Protein AF-A0AAW1XEG5-F1 (afdb_monomer)

Organism: Rubus argutus (NCBI:txid59490)

Secondary structure (DSSP, 8-state):
-PPP-B-GGGHHHHHHS--S----B-TT-HHHHHIIIIIS---TT-PPP-TTB-S--BTTB-GGGSB--TT-----HHHHHHHHHHHHHHHHHHHHHTS--

Solvent-accessible surface area (backbone atoms only — not comparable to full-atom values): 6230 Å² total; per-residue (Å²): 130,82,85,64,63,56,40,67,90,43,45,66,59,56,73,68,63,28,60,95,74,86,77,45,65,57,87,90,40,69,38,56,56,48,42,33,48,74,71,43,61,25,60,91,99,49,74,62,70,53,69,21,38,63,30,67,84,46,102,88,40,61,27,66,78,31,76,53,59,78,82,52,83,69,84,50,76,69,51,51,41,30,50,52,46,52,50,51,54,53,52,53,50,53,56,58,72,73,49,84,132

InterPro domains:
  IPR044610 Beta-glucuronosyltransferase GlcAT14A/B/C [PTHR45719] (1-100)

Mean predicted aligned error: 5.91 Å

pLDDT: mean 88.86, std 6.8, range [60.34, 97.44]

Radius of gyration: 18.04 Å; Cα contacts (8 Å, |Δi|>4): 89; chains: 1; bounding box: 49×22×50 Å

Structure (mmCIF, N/CA/C/O backbone):
data_AF-A0AAW1XEG5-F1
#
_entry.id   AF-A0AAW1XEG5-F1
#
loop_
_atom_site.group_PDB
_atom_site.id
_atom_site.type_symbol
_atom_site.label_atom_id
_atom_site.label_alt_id
_atom_site.label_comp_id
_atom_site.label_asym_id
_atom_site.label_entity_id
_atom_site.labe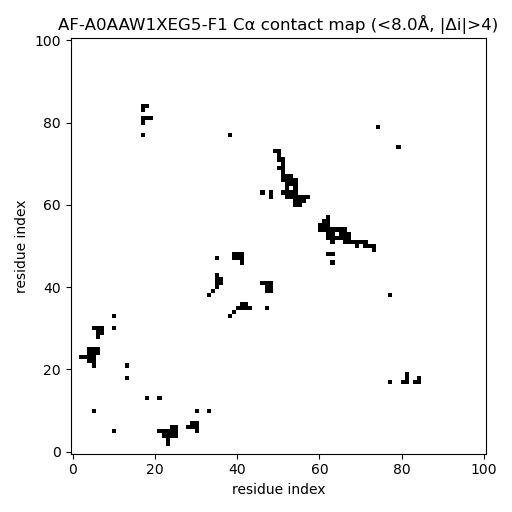l_seq_id
_atom_site.pdbx_PDB_ins_code
_atom_site.Cartn_x
_atom_site.Cartn_y
_atom_site.Cartn_z
_atom_site.occupancy
_atom_site.B_iso_or_equiv
_atom_site.auth_seq_id
_atom_site.auth_comp_id
_atom_site.auth_asym_id
_atom_site.auth_atom_id
_atom_site.pdbx_PDB_model_num
ATOM 1 N N . MET A 1 1 ? -28.635 -5.841 0.993 1.00 65.12 1 MET A N 1
ATOM 2 C CA . MET A 1 1 ? -27.685 -4.749 0.708 1.00 65.12 1 MET A CA 1
ATOM 3 C C . MET A 1 1 ? -27.085 -5.053 -0.650 1.00 65.12 1 MET A C 1
ATOM 5 O O . MET A 1 1 ? -26.604 -6.168 -0.824 1.00 65.12 1 MET A O 1
ATOM 9 N N . GLU A 1 2 ? -27.228 -4.156 -1.622 1.00 75.81 2 GLU A N 1
ATOM 10 C CA . GLU A 1 2 ? -26.575 -4.327 -2.925 1.00 75.81 2 GLU A CA 1
ATOM 11 C C . GLU A 1 2 ? -25.054 -4.180 -2.732 1.00 75.81 2 GLU A C 1
ATOM 13 O O . GLU A 1 2 ? -24.639 -3.333 -1.934 1.00 75.81 2 GLU A O 1
ATOM 18 N N . PRO A 1 3 ? -24.215 -5.037 -3.342 1.00 84.12 3 PRO A N 1
ATOM 19 C CA . PRO A 1 3 ? -22.773 -4.943 -3.160 1.00 84.12 3 PRO A CA 1
ATOM 20 C C . PRO A 1 3 ? -22.246 -3.625 -3.738 1.00 84.12 3 PRO A C 1
ATOM 22 O O . PRO A 1 3 ? -22.406 -3.354 -4.925 1.00 84.12 3 PRO A O 1
ATOM 25 N N . HIS A 1 4 ? -21.599 -2.819 -2.891 1.00 90.38 4 HIS A N 1
ATOM 26 C CA . HIS A 1 4 ? -20.912 -1.601 -3.322 1.00 90.38 4 HIS A CA 1
ATOM 27 C C . HIS A 1 4 ? -19.659 -1.972 -4.117 1.00 90.38 4 HIS A C 1
ATOM 29 O O . HIS A 1 4 ? -18.768 -2.661 -3.604 1.00 90.38 4 HIS A O 1
ATOM 35 N N . PHE A 1 5 ? -19.607 -1.534 -5.373 1.00 95.81 5 PHE A N 1
ATOM 36 C CA . PHE A 1 5 ? -18.430 -1.668 -6.220 1.00 95.81 5 PHE A CA 1
ATOM 37 C C . PHE A 1 5 ? -17.544 -0.439 -6.034 1.00 95.81 5 PHE A C 1
ATOM 39 O O . PHE A 1 5 ? -17.905 0.674 -6.419 1.00 95.81 5 PHE A O 1
ATOM 46 N N . LEU A 1 6 ? -16.377 -0.669 -5.438 1.00 96.00 6 LEU A N 1
ATOM 47 C CA . LEU A 1 6 ? -15.373 0.353 -5.197 1.00 96.00 6 LEU A CA 1
ATOM 48 C C . LEU A 1 6 ? -14.852 0.88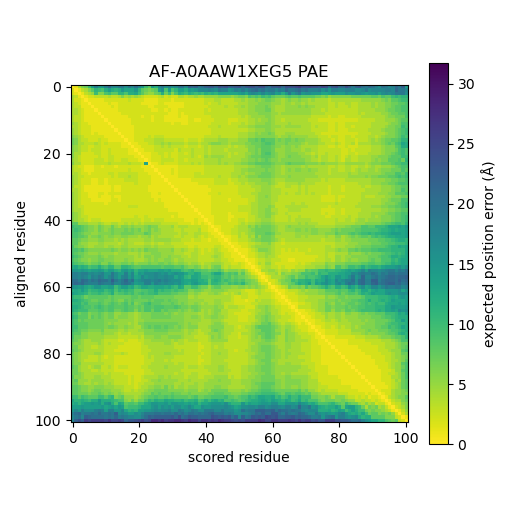9 -6.529 1.00 96.00 6 LEU A C 1
ATOM 50 O O . LEU A 1 6 ? -14.479 0.118 -7.417 1.00 96.00 6 LEU A O 1
ATOM 54 N N . ASN A 1 7 ? -14.801 2.210 -6.635 1.00 97.06 7 ASN A N 1
ATOM 55 C CA . ASN A 1 7 ? -14.321 2.921 -7.812 1.00 97.06 7 ASN A CA 1
ATOM 56 C C . ASN A 1 7 ? -13.438 4.115 -7.396 1.00 97.06 7 ASN A C 1
ATOM 58 O O . ASN A 1 7 ? -13.038 4.255 -6.238 1.00 97.06 7 ASN A O 1
ATOM 62 N N . LYS A 1 8 ? -13.105 4.998 -8.342 1.00 97.44 8 LYS A N 1
ATOM 63 C CA . LYS A 1 8 ? -12.235 6.160 -8.093 1.00 97.44 8 LYS A CA 1
ATOM 64 C C . LYS A 1 8 ? -12.703 7.071 -6.957 1.00 97.44 8 LYS A C 1
ATOM 66 O O . LYS A 1 8 ? -11.845 7.625 -6.275 1.00 97.44 8 LYS A O 1
ATOM 71 N N . SER A 1 9 ? -14.013 7.246 -6.758 1.00 97.25 9 SER A N 1
ATOM 72 C CA . SER A 1 9 ? -14.531 8.104 -5.683 1.00 97.25 9 SER A CA 1
ATOM 73 C C . SER A 1 9 ? -14.218 7.555 -4.294 1.00 97.25 9 SER A C 1
ATOM 75 O O . SER A 1 9 ? -14.102 8.326 -3.349 1.00 97.25 9 SER A O 1
ATOM 77 N N . ASP A 1 10 ? -14.048 6.238 -4.174 1.00 96.50 10 ASP A N 1
ATOM 78 C CA . ASP A 1 10 ? -13.764 5.567 -2.906 1.00 96.50 10 ASP A CA 1
ATOM 79 C C . ASP A 1 10 ? -12.261 5.507 -2.596 1.00 96.50 10 ASP A C 1
ATOM 81 O O . ASP A 1 10 ? -11.875 5.161 -1.480 1.00 96.50 10 ASP A O 1
ATOM 85 N N . TYR A 1 11 ? -11.392 5.834 -3.562 1.00 95.44 11 TYR A N 1
ATOM 86 C CA . TYR A 1 11 ? -9.953 5.565 -3.485 1.00 95.44 11 TYR A CA 1
ATOM 87 C C . TYR A 1 11 ? -9.291 6.148 -2.229 1.00 95.44 11 TYR A C 1
ATOM 89 O O . TYR A 1 11 ? -8.563 5.445 -1.524 1.00 95.44 11 TYR A O 1
ATOM 97 N N . ASP A 1 12 ? -9.539 7.423 -1.927 1.00 95.12 12 ASP A N 1
ATOM 98 C CA . ASP A 1 12 ? -8.902 8.072 -0.779 1.00 95.12 12 ASP A CA 1
ATOM 99 C C . ASP A 1 12 ? -9.366 7.444 0.538 1.00 95.12 12 ASP A C 1
ATOM 101 O O . ASP A 1 12 ? -8.542 7.164 1.412 1.00 95.12 12 ASP A O 1
ATOM 105 N N . GLN A 1 13 ? -10.659 7.127 0.646 1.00 94.38 13 GLN A N 1
ATOM 106 C CA . GLN A 1 13 ? -11.214 6.433 1.805 1.00 94.38 13 GLN A CA 1
ATOM 107 C C . GLN A 1 13 ? -10.628 5.022 1.940 1.00 94.38 13 GLN A C 1
ATOM 109 O O . GLN A 1 13 ? -10.238 4.624 3.037 1.00 94.38 13 GLN A O 1
ATOM 114 N N . MET A 1 14 ? -10.483 4.284 0.835 1.00 93.44 14 MET A N 1
ATOM 115 C CA . MET A 1 14 ? -9.843 2.966 0.831 1.00 93.44 14 MET A CA 1
ATOM 116 C C . MET A 1 14 ? -8.409 3.040 1.370 1.00 93.44 14 MET A C 1
ATOM 118 O O . MET A 1 14 ? -8.045 2.278 2.264 1.00 93.44 14 MET A O 1
ATOM 122 N N . VAL A 1 15 ? -7.602 3.984 0.880 1.00 92.31 15 VAL A N 1
ATOM 123 C CA . VAL A 1 15 ? -6.192 4.151 1.281 1.00 92.31 15 VAL A CA 1
ATOM 124 C C . VAL A 1 15 ? -6.038 4.633 2.726 1.00 92.31 15 VAL A C 1
ATOM 126 O O . VAL A 1 15 ? -5.017 4.365 3.372 1.00 92.31 15 VAL A O 1
ATOM 129 N N . GLN A 1 16 ? -7.011 5.384 3.234 1.00 91.75 16 GLN A N 1
ATOM 130 C CA . GLN A 1 16 ? -7.010 5.884 4.608 1.00 91.75 16 GLN A CA 1
ATOM 131 C C . GLN A 1 16 ? -7.573 4.877 5.612 1.00 91.75 16 GLN A C 1
ATOM 133 O O . GLN A 1 16 ? -7.186 4.937 6.772 1.00 91.75 16 GLN A O 1
ATOM 138 N N . SER A 1 17 ? -8.410 3.933 5.174 1.00 90.44 17 SER A N 1
ATOM 139 C CA . SER A 1 17 ? -9.085 2.973 6.057 1.00 90.44 17 SER A CA 1
ATOM 140 C C . SER A 1 17 ? -8.148 2.069 6.861 1.00 90.44 17 SER A C 1
ATOM 142 O O . SER A 1 17 ? -8.567 1.518 7.871 1.00 90.44 17 SER A O 1
ATOM 144 N N . GLY A 1 18 ? -6.918 1.855 6.379 1.00 89.25 18 GLY A N 1
ATOM 145 C CA . GLY A 1 18 ? -5.985 0.889 6.963 1.00 89.25 18 GLY A CA 1
ATOM 146 C C . GLY A 1 18 ? -6.403 -0.577 6.786 1.00 89.25 18 GLY A C 1
ATOM 147 O O . GLY A 1 18 ? -5.715 -1.468 7.276 1.00 89.25 18 GLY A O 1
ATOM 148 N N . ALA A 1 19 ? -7.489 -0.852 6.055 1.00 90.50 19 ALA A N 1
ATOM 149 C CA . ALA A 1 19 ? -7.959 -2.206 5.798 1.00 90.50 19 ALA A CA 1
ATOM 150 C C . ALA A 1 19 ? -6.967 -3.003 4.933 1.00 90.50 19 ALA A C 1
ATOM 152 O O . ALA A 1 19 ? -6.436 -2.504 3.940 1.00 90.50 19 ALA A O 1
ATOM 153 N N . ALA A 1 20 ? -6.772 -4.283 5.270 1.00 90.12 20 ALA A N 1
ATOM 154 C CA . ALA A 1 20 ? -5.922 -5.192 4.494 1.00 90.12 20 ALA A CA 1
ATOM 155 C C . ALA A 1 20 ? -6.509 -5.565 3.124 1.00 90.12 20 ALA A C 1
ATOM 157 O O . ALA A 1 20 ? -5.765 -5.911 2.207 1.00 90.12 20 ALA A O 1
ATOM 158 N N . PHE A 1 21 ? -7.837 -5.524 2.984 1.00 91.38 21 PHE A N 1
ATOM 159 C CA . PHE A 1 21 ? -8.546 -5.989 1.795 1.00 91.38 21 PHE A CA 1
ATOM 160 C C . PHE A 1 21 ? -9.581 -4.965 1.334 1.00 91.38 21 PHE A C 1
ATOM 162 O O . PHE A 1 21 ? -10.272 -4.360 2.150 1.00 91.38 21 PHE A O 1
ATOM 169 N N . GLY A 1 22 ? -9.739 -4.839 0.015 1.00 90.25 22 GLY A N 1
ATOM 170 C CA . GLY A 1 22 ? -10.844 -4.126 -0.625 1.00 90.25 22 GLY A CA 1
ATOM 171 C C . GLY A 1 22 ? -11.649 -5.076 -1.510 1.00 90.25 22 GLY A C 1
ATOM 172 O O . GLY A 1 22 ? -11.071 -5.904 -2.214 1.00 90.25 22 GLY A O 1
ATOM 173 N N . ARG A 1 23 ? -12.982 -4.989 -1.463 1.00 93.00 23 ARG A N 1
ATOM 174 C CA . ARG A 1 23 ? -13.898 -5.651 -2.408 1.00 93.00 23 ARG A CA 1
ATOM 175 C C . ARG A 1 23 ? -15.272 -4.964 -2.402 1.00 93.00 23 ARG A C 1
ATOM 177 O O . ARG A 1 23 ? -15.656 -4.430 -1.370 1.00 93.00 23 ARG A O 1
ATOM 184 N N . GLN A 1 24 ? -16.059 -5.028 -3.476 1.00 94.19 24 GLN A N 1
ATOM 185 C CA . GLN A 1 24 ? -15.747 -5.609 -4.796 1.00 94.19 24 GLN A CA 1
ATOM 186 C C . GLN A 1 24 ? -15.294 -4.525 -5.781 1.00 94.19 24 GLN A C 1
ATOM 188 O O . GLN A 1 24 ? -15.520 -3.349 -5.539 1.00 94.19 24 GLN A O 1
ATOM 193 N N . PHE A 1 25 ? -14.658 -4.924 -6.882 1.00 96.19 25 PHE A N 1
ATOM 194 C CA . PHE A 1 25 ? -14.251 -4.028 -7.967 1.00 96.19 25 PHE A CA 1
ATOM 195 C C . PHE A 1 25 ? -14.883 -4.495 -9.270 1.00 96.19 25 PHE A C 1
ATOM 197 O O . PHE A 1 25 ? -15.032 -5.704 -9.485 1.00 96.19 25 PHE A O 1
ATOM 204 N N . HIS A 1 26 ? -15.228 -3.558 -10.152 1.00 96.62 26 HIS A N 1
ATOM 205 C CA . HIS A 1 26 ? -15.512 -3.926 -11.530 1.00 96.62 26 HIS A CA 1
ATOM 206 C C . HIS A 1 26 ? -14.225 -4.392 -12.210 1.00 96.62 26 HIS A C 1
ATOM 208 O O . HIS A 1 26 ? -13.121 -3.938 -11.900 1.00 96.62 26 HIS A O 1
ATOM 214 N N . LYS A 1 27 ? -14.376 -5.334 -13.143 1.00 95.12 27 LYS A N 1
ATOM 215 C CA . LYS A 1 27 ? -13.265 -5.749 -13.991 1.00 95.12 27 LYS A CA 1
ATOM 216 C C . LYS A 1 27 ? -12.769 -4.526 -14.767 1.00 95.12 27 LYS A C 1
ATOM 218 O O . LYS A 1 27 ? -13.584 -3.807 -15.336 1.00 95.12 27 LYS A O 1
ATOM 223 N N . ASP A 1 28 ? -11.453 -4.334 -14.783 1.00 94.12 28 ASP A N 1
ATOM 224 C CA . ASP A 1 28 ? -10.786 -3.239 -15.493 1.00 94.12 28 ASP A CA 1
ATOM 225 C C . ASP A 1 28 ? -11.215 -1.829 -15.017 1.00 94.12 28 ASP A C 1
ATOM 227 O O . ASP A 1 28 ? -11.053 -0.852 -15.747 1.00 94.12 28 ASP A O 1
ATOM 231 N N . ASP A 1 29 ? -11.751 -1.701 -13.791 1.00 96.69 29 ASP A N 1
ATOM 232 C CA . ASP A 1 29 ? -12.054 -0.389 -13.210 1.00 96.69 29 ASP A CA 1
ATOM 233 C C . ASP A 1 29 ? -10.758 0.417 -13.021 1.00 96.69 29 ASP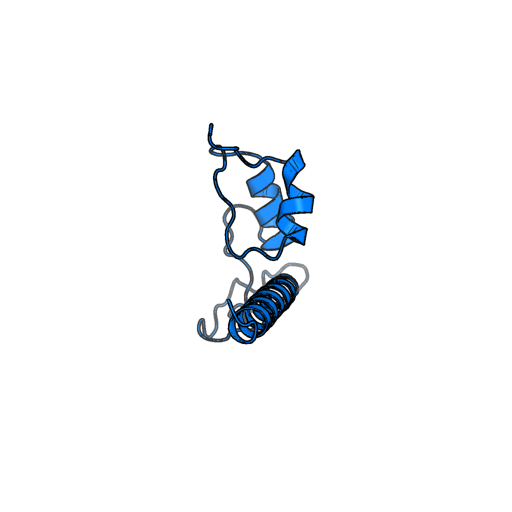 A C 1
ATOM 235 O O . ASP A 1 29 ? -9.789 -0.117 -12.466 1.00 96.69 29 ASP A O 1
ATOM 239 N N . PRO A 1 30 ? -10.703 1.706 -13.401 1.00 96.56 30 PRO A N 1
ATOM 240 C CA . PRO A 1 30 ? -9.452 2.444 -13.327 1.00 96.56 30 PRO A CA 1
ATOM 241 C C . PRO A 1 30 ? -9.014 2.806 -11.895 1.00 96.56 30 PRO A C 1
ATOM 243 O O . PRO A 1 30 ? -7.930 3.358 -11.717 1.00 96.56 30 PRO A O 1
ATOM 246 N N . VAL A 1 31 ? -9.796 2.486 -10.854 1.00 96.69 31 VAL A N 1
ATOM 247 C CA . VAL A 1 31 ? -9.284 2.464 -9.472 1.00 96.69 31 VAL A CA 1
ATOM 248 C C . VAL A 1 31 ? -8.188 1.407 -9.288 1.00 96.69 31 VAL A C 1
ATOM 250 O O . VAL A 1 31 ? -7.274 1.610 -8.492 1.00 96.69 31 VAL A O 1
ATOM 253 N N . LEU A 1 32 ? -8.225 0.308 -10.049 1.00 95.38 32 LEU A N 1
ATOM 254 C CA . LEU A 1 32 ? -7.200 -0.738 -10.006 1.00 95.38 32 LEU A CA 1
ATOM 255 C C . LEU A 1 32 ? -5.857 -0.218 -10.537 1.00 95.38 32 LEU A C 1
ATOM 257 O O . LEU A 1 32 ? -4.819 -0.493 -9.936 1.00 95.38 32 LEU A O 1
ATOM 261 N N . ASP A 1 33 ? -5.876 0.622 -11.576 1.00 95.06 33 ASP A N 1
ATOM 262 C CA . ASP A 1 33 ? -4.673 1.313 -12.059 1.00 95.06 33 ASP A CA 1
ATOM 263 C C . ASP A 1 33 ? -4.114 2.267 -10.990 1.00 95.06 33 ASP A C 1
ATOM 265 O O . ASP A 1 33 ? -2.903 2.346 -10.783 1.00 95.06 33 ASP A O 1
ATOM 269 N N . MET A 1 34 ? -4.994 2.956 -10.251 1.00 95.75 34 MET A N 1
ATOM 270 C CA . MET A 1 34 ? -4.577 3.819 -9.141 1.00 95.75 34 MET A CA 1
ATOM 271 C C . MET A 1 34 ? -3.929 3.013 -8.009 1.00 95.75 34 MET A C 1
ATOM 273 O O . MET A 1 34 ? -2.942 3.469 -7.431 1.00 95.75 34 MET A O 1
ATOM 277 N N . VAL A 1 35 ? -4.448 1.820 -7.693 1.00 93.56 35 VAL A N 1
ATOM 278 C CA . VAL A 1 35 ? -3.835 0.899 -6.720 1.00 93.56 35 VAL A CA 1
ATOM 279 C C . VAL A 1 35 ? -2.446 0.469 -7.194 1.00 93.56 35 VAL A C 1
ATOM 281 O O . VAL A 1 35 ? -1.483 0.553 -6.426 1.00 93.56 35 VAL A O 1
ATOM 284 N N . ASP A 1 36 ? -2.317 0.068 -8.456 1.00 93.25 36 ASP A N 1
ATOM 285 C CA . ASP A 1 36 ? -1.043 -0.346 -9.041 1.00 93.25 36 ASP A CA 1
ATOM 286 C C . ASP A 1 36 ? 0.013 0.764 -8.981 1.00 93.25 36 ASP A C 1
ATOM 288 O O . ASP A 1 36 ? 1.134 0.533 -8.519 1.00 93.25 36 ASP A O 1
ATOM 292 N N . GLU A 1 37 ? -0.350 1.981 -9.379 1.00 93.06 37 GLU A N 1
ATOM 293 C CA . GLU A 1 37 ? 0.571 3.114 -9.445 1.00 93.06 37 GLU A CA 1
ATOM 294 C C . GLU A 1 37 ? 0.935 3.652 -8.054 1.00 93.06 37 GLU A C 1
ATOM 296 O O . GLU A 1 37 ? 2.110 3.847 -7.733 1.00 93.06 37 GLU A O 1
ATOM 301 N N . LYS A 1 38 ? -0.064 3.907 -7.206 1.00 92.31 38 LYS A N 1
ATOM 302 C CA . LYS A 1 38 ? 0.121 4.697 -5.979 1.00 92.31 38 LYS A CA 1
ATOM 303 C C . LYS A 1 38 ? 0.384 3.844 -4.742 1.00 92.31 38 LYS A C 1
ATOM 305 O O . LYS A 1 38 ? 1.093 4.291 -3.836 1.00 92.31 38 LYS A O 1
ATOM 310 N N . ILE A 1 39 ? -0.180 2.636 -4.683 1.00 90.62 39 ILE A N 1
ATOM 311 C CA . ILE A 1 39 ? 0.004 1.718 -3.552 1.00 90.62 39 ILE A CA 1
ATOM 312 C C . ILE A 1 39 ? 1.141 0.751 -3.857 1.00 90.62 39 ILE A C 1
ATOM 314 O O . ILE A 1 39 ? 2.132 0.723 -3.128 1.00 90.62 39 ILE A O 1
ATOM 318 N N . LEU A 1 40 ? 1.011 -0.007 -4.947 1.00 90.31 40 LEU A N 1
ATOM 319 C CA . LEU A 1 40 ? 1.965 -1.057 -5.300 1.00 90.31 40 LEU A CA 1
ATOM 320 C C . LEU A 1 40 ? 3.216 -0.512 -5.987 1.00 90.31 40 LEU A C 1
ATOM 322 O O . LEU A 1 40 ? 4.222 -1.213 -6.030 1.00 90.31 40 LEU A O 1
ATOM 326 N N . LYS A 1 41 ? 3.177 0.729 -6.490 1.00 89.50 41 LYS A N 1
ATOM 327 C CA . LYS A 1 41 ? 4.287 1.390 -7.194 1.00 89.50 41 LYS A CA 1
ATOM 328 C C . LYS A 1 41 ? 4.823 0.548 -8.348 1.00 89.50 41 LYS A C 1
ATOM 330 O O . LYS A 1 41 ? 6.035 0.460 -8.554 1.00 89.50 41 LYS A O 1
ATOM 335 N N . ARG A 1 42 ? 3.917 -0.094 -9.084 1.00 89.19 42 ARG A N 1
ATOM 336 C CA . ARG A 1 42 ? 4.247 -0.992 -10.189 1.00 89.19 42 ARG A CA 1
ATOM 337 C C . ARG A 1 42 ? 3.734 -0.449 -11.509 1.00 89.19 42 ARG A C 1
ATOM 339 O O . ARG A 1 42 ? 2.668 0.149 -11.587 1.00 89.19 42 ARG A O 1
ATOM 346 N N . GLY A 1 43 ? 4.515 -0.686 -12.557 1.00 85.19 43 GLY A N 1
ATOM 347 C CA . GLY A 1 43 ? 4.081 -0.433 -13.925 1.00 85.19 43 GLY A CA 1
ATOM 348 C C . GLY A 1 43 ? 3.178 -1.550 -14.446 1.00 85.19 43 GLY A C 1
ATOM 349 O O . GLY A 1 43 ? 3.130 -2.653 -13.893 1.00 85.19 43 GLY A O 1
ATOM 350 N N . ARG A 1 44 ? 2.516 -1.285 -15.574 1.00 84.75 44 ARG A N 1
ATOM 351 C CA . ARG A 1 44 ? 1.712 -2.284 -16.285 1.00 84.75 44 ARG A CA 1
ATOM 352 C C . ARG A 1 44 ? 2.535 -3.547 -16.561 1.00 84.75 44 ARG A C 1
ATOM 354 O O . ARG A 1 44 ? 3.669 -3.457 -17.029 1.00 84.75 44 ARG A O 1
ATOM 361 N N . ASN A 1 45 ? 1.946 -4.713 -16.290 1.00 82.44 45 ASN A N 1
ATOM 362 C CA . ASN A 1 45 ? 2.564 -6.036 -16.463 1.00 82.44 45 ASN A CA 1
ATOM 363 C C . ASN A 1 45 ? 3.866 -6.252 -15.669 1.00 82.44 45 ASN A C 1
ATOM 365 O O . ASN A 1 45 ? 4.663 -7.118 -16.025 1.00 82.44 45 ASN A O 1
ATOM 369 N N . ARG A 1 46 ? 4.098 -5.485 -14.598 1.00 83.12 46 ARG A N 1
ATOM 370 C CA . ARG A 1 46 ? 5.231 -5.692 -13.690 1.00 83.12 46 ARG A CA 1
ATOM 371 C C . ARG A 1 46 ? 4.756 -6.210 -12.340 1.00 83.12 46 ARG A C 1
ATOM 373 O O . ARG A 1 46 ? 3.642 -5.912 -11.897 1.00 83.12 46 ARG A O 1
ATOM 380 N N . ALA A 1 47 ? 5.616 -6.990 -11.690 1.00 83.81 47 ALA A N 1
ATOM 381 C CA . ALA A 1 47 ? 5.439 -7.347 -10.290 1.00 83.81 47 ALA A CA 1
ATOM 382 C C . ALA A 1 47 ? 5.559 -6.093 -9.410 1.00 83.81 47 ALA A C 1
ATOM 384 O O . ALA A 1 47 ? 6.235 -5.130 -9.777 1.00 83.81 47 ALA A O 1
ATOM 385 N N . ALA A 1 48 ? 4.902 -6.104 -8.249 1.00 88.56 48 ALA A N 1
ATOM 386 C CA . ALA A 1 48 ? 5.085 -5.045 -7.266 1.00 88.56 48 ALA A CA 1
ATOM 387 C C . ALA A 1 48 ? 6.527 -5.077 -6.727 1.00 88.56 48 ALA A C 1
ATOM 389 O O . ALA A 1 48 ? 6.984 -6.151 -6.324 1.00 88.56 48 ALA A O 1
ATOM 390 N N . PRO A 1 49 ? 7.257 -3.947 -6.716 1.00 87.94 49 PRO A N 1
ATOM 391 C CA . PRO A 1 49 ? 8.567 -3.892 -6.096 1.00 87.94 49 PRO A CA 1
ATOM 392 C C . PRO A 1 49 ? 8.480 -4.174 -4.595 1.00 87.94 49 PRO A C 1
ATOM 394 O O . PRO A 1 49 ? 7.739 -3.518 -3.864 1.00 87.94 49 PRO A O 1
ATOM 397 N N . GLY A 1 50 ? 9.276 -5.138 -4.140 1.00 88.06 50 GLY A N 1
ATOM 398 C CA . GLY A 1 50 ? 9.377 -5.545 -2.742 1.00 88.06 50 GLY A CA 1
ATOM 399 C C . GLY A 1 50 ? 10.821 -5.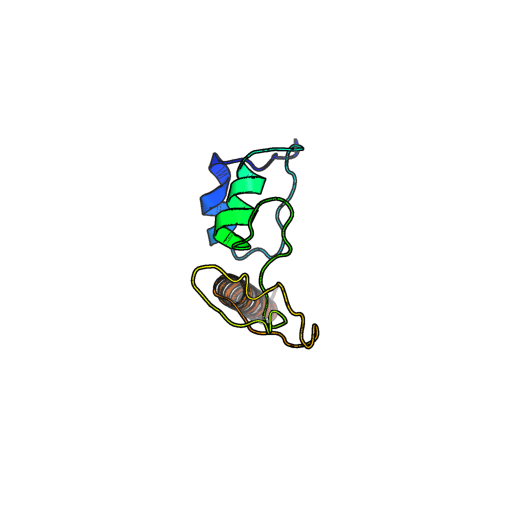561 -2.251 1.00 88.06 50 GLY A C 1
ATOM 400 O O . GLY A 1 50 ? 11.749 -5.187 -2.970 1.00 88.06 50 GLY A O 1
ATOM 401 N N . ALA A 1 51 ? 11.025 -6.027 -1.019 1.00 89.44 51 ALA A N 1
ATOM 402 C CA . ALA A 1 51 ? 12.370 -6.186 -0.458 1.00 89.44 51 ALA A CA 1
ATOM 403 C C . ALA A 1 51 ? 13.207 -7.248 -1.196 1.00 89.44 51 ALA A C 1
ATOM 405 O O . ALA A 1 51 ? 14.431 -7.226 -1.112 1.00 89.44 51 ALA A O 1
ATOM 406 N N . TRP A 1 52 ? 12.551 -8.127 -1.956 1.00 89.19 52 TRP A N 1
ATOM 407 C CA . TRP A 1 52 ? 13.184 -9.114 -2.828 1.00 89.19 52 TRP A CA 1
ATOM 408 C C . TRP A 1 52 ? 13.774 -8.522 -4.113 1.00 89.19 52 TRP A C 1
ATOM 410 O O . TRP A 1 52 ? 14.467 -9.233 -4.832 1.00 89.19 52 TRP A O 1
ATOM 420 N N . CYS A 1 53 ? 13.514 -7.256 -4.452 1.00 89.19 53 CYS A N 1
ATOM 421 C CA . CYS A 1 53 ? 14.140 -6.632 -5.618 1.00 89.19 53 CYS A CA 1
ATOM 422 C C . CYS A 1 53 ? 15.591 -6.262 -5.283 1.00 89.19 53 CYS A C 1
ATOM 424 O O . CYS A 1 53 ? 15.841 -5.280 -4.583 1.00 89.19 53 CYS A O 1
ATOM 426 N N . SER A 1 54 ? 16.537 -7.078 -5.755 1.00 88.88 54 SER A N 1
ATOM 427 C CA . SER A 1 54 ? 17.969 -6.993 -5.424 1.00 88.88 54 SER A CA 1
ATOM 428 C C . SER A 1 54 ? 18.817 -6.331 -6.514 1.00 88.88 54 SER A C 1
ATOM 430 O O . SER A 1 54 ? 20.020 -6.146 -6.335 1.00 88.88 54 SER A O 1
ATOM 432 N N . GLY A 1 55 ? 18.204 -5.966 -7.640 1.00 86.31 55 GLY A N 1
ATOM 433 C CA . GLY A 1 55 ? 18.876 -5.313 -8.754 1.00 86.31 55 GLY A CA 1
ATOM 434 C C . GLY A 1 55 ? 19.328 -3.891 -8.428 1.00 86.31 55 GLY A C 1
ATOM 435 O O . GLY A 1 55 ? 18.770 -3.194 -7.577 1.00 86.31 55 GLY A O 1
ATOM 436 N N . TRP A 1 56 ? 20.344 -3.432 -9.157 1.00 82.44 56 TRP A N 1
ATOM 437 C CA . TRP A 1 56 ? 20.876 -2.085 -8.992 1.00 82.44 56 TRP A CA 1
ATOM 438 C C . TRP A 1 56 ? 19.853 -1.018 -9.399 1.00 82.44 56 TRP A C 1
ATOM 440 O O . TRP A 1 56 ? 19.319 -1.033 -10.509 1.00 82.44 56 TRP A O 1
ATOM 450 N N . LYS A 1 57 ? 19.632 -0.031 -8.524 1.00 74.44 57 LYS A N 1
ATOM 451 C CA . LYS A 1 57 ? 18.769 1.117 -8.816 1.00 74.44 57 LYS A CA 1
ATOM 452 C C . LYS A 1 57 ? 19.539 2.154 -9.640 1.00 74.44 57 LYS A C 1
ATOM 454 O O . LYS A 1 57 ? 20.282 2.965 -9.094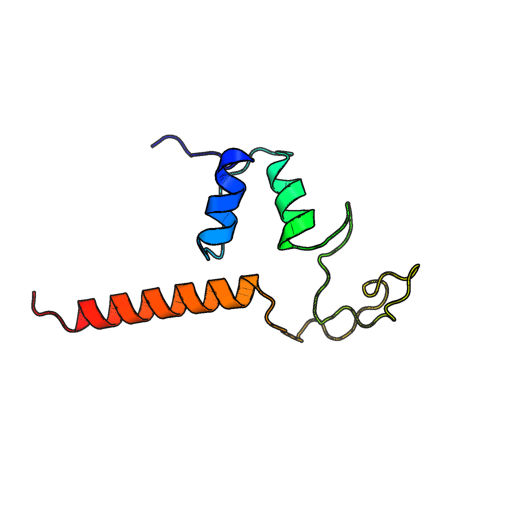 1.00 74.44 57 LYS A O 1
ATOM 459 N N . GLY A 1 58 ? 19.356 2.129 -10.958 1.00 79.44 58 GLY A N 1
ATOM 460 C CA . GLY A 1 58 ? 19.876 3.132 -11.896 1.00 79.44 58 GLY A CA 1
ATOM 461 C C . GLY A 1 58 ? 18.748 3.802 -12.680 1.00 79.44 58 GLY A C 1
ATOM 462 O O . GLY A 1 58 ? 17.635 3.289 -12.709 1.00 79.44 58 GLY A O 1
ATOM 463 N N . TRP A 1 59 ? 19.019 4.928 -13.349 1.00 75.75 59 TRP A N 1
ATOM 464 C CA . TRP A 1 59 ? 17.986 5.666 -14.103 1.00 75.75 59 TRP A CA 1
ATOM 465 C C . TRP A 1 59 ? 17.266 4.836 -15.177 1.00 75.75 59 TRP A C 1
ATOM 467 O O . TRP A 1 59 ? 16.111 5.110 -15.480 1.00 75.75 59 TRP A O 1
ATOM 477 N N . TRP A 1 60 ? 17.931 3.813 -15.715 1.00 78.94 60 TRP A N 1
ATOM 478 C CA . TRP A 1 60 ? 17.416 2.946 -16.780 1.00 78.94 60 TRP A CA 1
ATOM 479 C C . TRP A 1 60 ? 17.230 1.489 -16.341 1.00 78.94 60 TRP A C 1
ATOM 481 O O . TRP A 1 60 ? 16.909 0.637 -17.164 1.00 78.94 60 TRP A O 1
ATOM 491 N N . MET A 1 61 ? 17.466 1.183 -15.061 1.00 78.62 61 MET A N 1
ATOM 492 C CA . MET A 1 61 ? 17.481 -0.187 -14.547 1.00 78.62 61 MET A CA 1
ATOM 493 C C . MET A 1 61 ? 16.349 -0.384 -13.547 1.00 78.62 61 MET A C 1
ATOM 495 O O . MET A 1 61 ? 16.279 0.304 -12.528 1.00 78.62 61 MET A O 1
ATOM 499 N N . ASP A 1 62 ? 15.471 -1.341 -13.845 1.00 80.25 62 ASP A N 1
ATOM 500 C CA . ASP A 1 62 ? 14.439 -1.782 -12.913 1.00 80.25 62 ASP A CA 1
ATOM 501 C C . ASP A 1 62 ? 15.099 -2.629 -11.808 1.00 80.25 62 ASP A C 1
ATOM 503 O O . ASP A 1 62 ? 15.649 -3.693 -12.121 1.00 80.25 62 ASP A O 1
ATOM 507 N N . PRO A 1 63 ? 15.046 -2.203 -10.529 1.00 80.62 63 PRO A N 1
ATOM 508 C CA . PRO A 1 63 ? 15.624 -2.957 -9.418 1.00 80.62 63 PRO A CA 1
ATOM 509 C C . PRO A 1 63 ? 15.015 -4.360 -9.264 1.00 80.62 63 PRO A C 1
ATOM 511 O O . PRO A 1 63 ? 15.636 -5.231 -8.665 1.00 80.62 63 PRO A O 1
ATOM 514 N N . CYS A 1 64 ? 13.832 -4.616 -9.826 1.00 86.00 64 CYS A N 1
ATOM 515 C CA . CYS A 1 64 ? 13.182 -5.925 -9.820 1.00 86.00 64 CYS A CA 1
ATOM 516 C C . CYS A 1 64 ? 13.546 -6.808 -11.028 1.00 86.00 64 CYS A C 1
ATOM 518 O O . CYS A 1 64 ? 12.944 -7.864 -11.215 1.00 86.00 64 CYS A O 1
ATOM 520 N N . SER A 1 65 ? 14.539 -6.417 -11.839 1.00 86.19 65 SER A N 1
ATOM 521 C CA . SER A 1 65 ? 15.108 -7.280 -12.893 1.00 86.19 65 SER A CA 1
ATOM 522 C C . SER A 1 65 ? 15.946 -8.430 -12.324 1.00 86.19 65 SER A C 1
ATOM 524 O O . SER A 1 65 ? 16.188 -9.418 -13.011 1.00 86.19 65 SER A O 1
ATOM 526 N N . GLN A 1 66 ? 16.403 -8.300 -11.075 1.00 87.94 66 GLN A N 1
ATOM 527 C CA . GLN A 1 66 ? 17.063 -9.355 -10.311 1.00 87.94 66 GLN A CA 1
ATOM 528 C C . GLN A 1 66 ? 16.294 -9.585 -9.017 1.00 87.94 66 GLN A C 1
ATOM 530 O O . GLN A 1 66 ? 15.826 -8.637 -8.380 1.00 87.94 66 GLN A O 1
ATOM 535 N N . TRP A 1 67 ? 16.111 -10.857 -8.683 1.00 88.06 67 TRP A N 1
ATOM 536 C CA . TRP A 1 67 ? 15.313 -11.288 -7.545 1.00 88.06 67 TRP A CA 1
ATOM 537 C C . TRP A 1 67 ? 16.254 -11.885 -6.502 1.00 88.06 67 TRP A C 1
ATOM 539 O O . TRP A 1 67 ? 17.094 -12.728 -6.816 1.00 88.06 67 TRP A O 1
ATOM 549 N N . GLY A 1 68 ? 16.146 -11.392 -5.275 1.00 89.50 68 GLY A N 1
ATOM 550 C CA . GLY A 1 68 ? 16.795 -11.927 -4.088 1.00 89.50 68 GLY A CA 1
ATOM 551 C C . GLY A 1 68 ? 15.849 -12.835 -3.307 1.00 89.50 68 GLY A C 1
ATOM 552 O O . GLY A 1 68 ? 14.978 -13.493 -3.873 1.00 89.50 68 GLY A O 1
ATOM 553 N N . ASP A 1 69 ? 16.011 -12.854 -1.989 1.00 90.31 69 ASP A N 1
ATOM 554 C CA . ASP A 1 69 ? 15.177 -13.660 -1.102 1.00 90.31 69 ASP A CA 1
ATOM 555 C C . ASP A 1 69 ? 13.754 -13.081 -0.975 1.00 90.31 69 ASP A C 1
ATOM 557 O O . ASP A 1 69 ? 13.553 -11.964 -0.489 1.00 90.31 69 ASP A O 1
ATOM 561 N N . ALA A 1 70 ? 12.762 -13.868 -1.400 1.00 87.56 70 ALA A N 1
ATOM 562 C CA . ALA A 1 70 ? 11.341 -13.535 -1.325 1.00 87.56 70 ALA A CA 1
ATOM 563 C C . ALA A 1 70 ? 10.789 -13.522 0.111 1.00 87.56 70 ALA A C 1
ATOM 565 O O . ALA A 1 70 ? 9.721 -12.960 0.346 1.00 87.56 70 ALA A O 1
ATOM 566 N N . ASN A 1 71 ? 11.511 -14.108 1.071 1.00 90.06 71 ASN A N 1
ATOM 567 C CA . ASN A 1 71 ? 11.097 -14.169 2.472 1.00 90.06 71 ASN A CA 1
ATOM 568 C C . ASN A 1 71 ? 11.442 -12.895 3.255 1.00 90.06 71 ASN A C 1
ATOM 570 O O . ASN A 1 71 ? 11.033 -12.750 4.408 1.00 90.06 71 ASN A O 1
ATOM 574 N N . ILE A 1 72 ? 12.181 -11.953 2.659 1.00 87.50 72 ILE A N 1
ATOM 575 C CA . ILE A 1 72 ? 12.484 -10.682 3.313 1.00 87.50 72 ILE A CA 1
ATOM 576 C C . ILE A 1 72 ? 11.217 -9.826 3.340 1.00 87.50 72 ILE A C 1
ATOM 578 O O . ILE A 1 72 ? 10.731 -9.352 2.312 1.00 87.50 72 ILE A O 1
ATOM 582 N N . LEU A 1 73 ? 10.717 -9.566 4.545 1.00 85.75 73 LEU A N 1
ATOM 583 C CA . LEU A 1 73 ? 9.589 -8.674 4.776 1.00 85.75 73 LEU A CA 1
ATOM 584 C C . LEU A 1 73 ? 10.100 -7.324 5.278 1.00 85.75 73 LEU A C 1
ATOM 586 O O . LEU A 1 73 ? 10.686 -7.225 6.354 1.00 85.75 73 LEU A O 1
ATOM 590 N N . LYS A 1 74 ? 9.862 -6.264 4.500 1.00 87.19 74 LYS A N 1
ATOM 591 C CA . LYS A 1 74 ? 10.168 -4.887 4.902 1.00 87.19 74 LYS A CA 1
ATOM 592 C C . LYS A 1 74 ? 8.888 -4.049 4.886 1.00 87.19 74 LYS A C 1
ATOM 594 O O . LYS A 1 74 ? 8.369 -3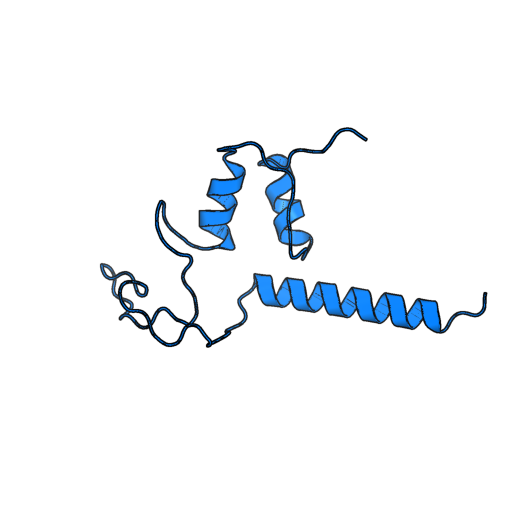.786 3.801 1.00 87.19 74 LYS A O 1
ATOM 599 N N . PRO A 1 75 ? 8.383 -3.609 6.051 1.00 87.75 75 PRO A N 1
ATOM 600 C CA . PRO A 1 75 ? 7.159 -2.820 6.117 1.00 87.75 75 PRO A CA 1
ATOM 601 C C . PRO A 1 75 ? 7.264 -1.506 5.331 1.00 87.75 75 PRO A C 1
ATOM 603 O O . PRO A 1 75 ? 8.173 -0.699 5.545 1.00 87.75 75 PRO A O 1
ATOM 606 N N . GLY A 1 76 ? 6.313 -1.289 4.421 1.00 86.56 76 GLY A N 1
ATOM 607 C CA . GLY A 1 76 ? 6.095 -0.010 3.743 1.00 86.56 76 GLY A CA 1
ATOM 608 C C . GLY A 1 76 ? 5.124 0.904 4.507 1.00 86.56 76 GLY A C 1
ATOM 609 O O . GLY A 1 76 ? 4.598 0.515 5.549 1.00 86.56 76 GLY A O 1
ATOM 610 N N . PRO A 1 77 ? 4.832 2.112 3.990 1.00 87.25 77 PRO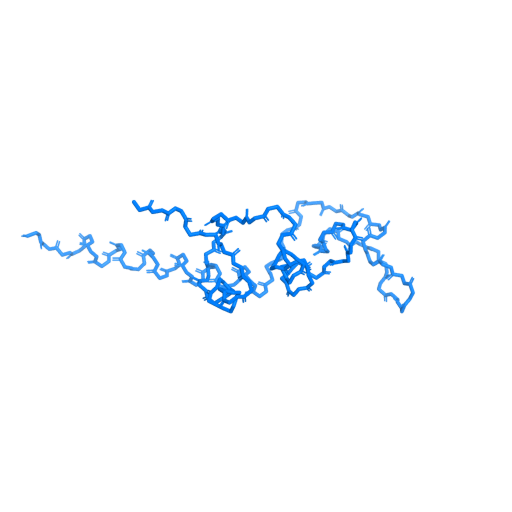 A N 1
ATOM 611 C CA . PRO A 1 77 ? 3.877 3.034 4.613 1.00 87.25 77 PRO A CA 1
ATOM 612 C C . PRO A 1 77 ? 2.489 2.420 4.850 1.00 87.25 77 PRO A C 1
ATOM 614 O O . PRO A 1 77 ? 1.897 2.623 5.902 1.00 87.25 77 PRO A O 1
ATOM 617 N N . GLN A 1 78 ? 1.985 1.631 3.901 1.00 87.81 78 GLN A N 1
ATOM 618 C CA . GLN A 1 78 ? 0.687 0.963 4.011 1.00 87.81 78 GLN A CA 1
ATOM 619 C C . GLN A 1 78 ? 0.699 -0.162 5.051 1.00 87.81 78 GLN A C 1
ATOM 621 O O . GLN A 1 78 ? -0.290 -0.341 5.751 1.00 87.81 78 GLN A O 1
ATOM 626 N N . ALA A 1 79 ? 1.826 -0.865 5.212 1.00 90.25 79 ALA A N 1
ATOM 627 C CA . ALA A 1 79 ? 1.974 -1.868 6.266 1.00 90.25 79 ALA A CA 1
ATOM 628 C C . ALA A 1 79 ? 1.941 -1.228 7.665 1.00 90.25 79 ALA A C 1
ATOM 630 O O . ALA A 1 79 ? 1.346 -1.797 8.569 1.00 90.25 79 ALA A O 1
ATOM 631 N N . LYS A 1 80 ? 2.508 -0.023 7.829 1.00 91.00 80 LYS A N 1
ATOM 632 C CA . LYS A 1 80 ? 2.417 0.735 9.091 1.00 91.00 80 LYS A CA 1
ATOM 633 C C . LYS A 1 80 ? 0.981 1.145 9.423 1.00 91.00 80 LYS A C 1
ATOM 635 O O . LYS A 1 80 ? 0.542 0.962 10.544 1.00 91.00 80 LYS A O 1
ATOM 640 N N . LYS A 1 81 ? 0.224 1.629 8.436 1.00 91.06 81 LYS A N 1
ATOM 641 C CA . LYS A 1 81 ? -1.203 1.948 8.635 1.00 91.06 81 LYS A CA 1
ATOM 642 C C . LYS A 1 81 ? -2.035 0.723 9.022 1.00 91.06 81 LYS A C 1
ATOM 644 O O . LYS A 1 81 ? -2.977 0.824 9.803 1.00 91.06 81 LYS A O 1
ATOM 649 N N . PHE A 1 82 ? -1.711 -0.429 8.442 1.00 92.44 82 PHE A N 1
ATOM 650 C CA . PHE A 1 82 ? -2.368 -1.683 8.791 1.00 92.44 82 PHE A CA 1
ATOM 651 C C . PHE A 1 82 ? -2.046 -2.109 10.230 1.00 92.44 82 PHE A C 1
ATOM 653 O O . PHE A 1 82 ? -2.950 -2.496 10.962 1.00 92.44 82 PHE A O 1
ATOM 660 N N . ASP A 1 83 ? -0.788 -1.970 10.650 1.00 94.00 83 ASP A N 1
ATOM 661 C CA . ASP A 1 83 ? -0.346 -2.207 12.029 1.00 94.00 83 ASP A CA 1
ATOM 66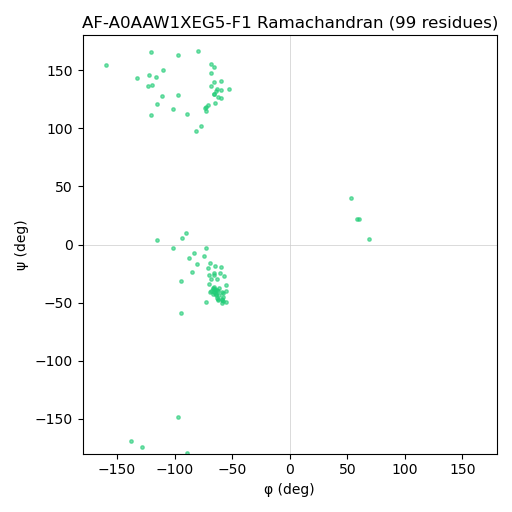2 C C . ASP A 1 83 ? -1.088 -1.314 13.042 1.00 94.00 83 ASP A C 1
ATOM 664 O O . ASP A 1 83 ? -1.628 -1.811 14.030 1.00 94.00 83 ASP A O 1
ATOM 668 N N . GLU A 1 84 ? -1.231 -0.019 12.743 1.00 94.44 84 GLU A N 1
ATOM 669 C CA . GLU A 1 84 ? -2.037 0.919 13.543 1.00 94.44 84 GLU A CA 1
ATOM 670 C C . GLU A 1 84 ? -3.501 0.461 13.649 1.00 94.44 84 GLU A C 1
ATOM 672 O O . GLU A 1 84 ? -4.102 0.499 14.721 1.00 94.44 84 GLU A O 1
ATOM 677 N N . SER A 1 85 ? -4.073 -0.028 12.546 1.00 93.88 85 SER A N 1
ATOM 678 C CA . SER A 1 85 ? -5.463 -0.499 12.504 1.00 93.88 85 SER A CA 1
ATOM 679 C C . SER A 1 85 ? -5.673 -1.776 13.320 1.00 93.88 85 SER A C 1
ATOM 681 O O . SER A 1 85 ? -6.682 -1.899 14.012 1.00 93.88 85 SER A O 1
ATOM 683 N N . ILE A 1 86 ? -4.721 -2.717 13.273 1.00 94.88 86 ILE A N 1
ATOM 684 C CA . ILE A 1 86 ? -4.737 -3.913 14.127 1.00 94.88 86 ILE A CA 1
ATOM 685 C C . ILE A 1 86 ? -4.618 -3.513 15.595 1.00 94.88 86 ILE A C 1
ATOM 687 O O . ILE A 1 86 ? -5.376 -4.018 16.417 1.00 94.88 86 ILE A O 1
ATOM 691 N N . THR A 1 87 ? -3.685 -2.617 15.916 1.00 96.00 87 THR A N 1
ATOM 692 C CA . THR A 1 87 ? -3.442 -2.175 17.294 1.00 96.00 87 THR A CA 1
ATOM 693 C C . THR A 1 87 ? -4.706 -1.569 17.895 1.00 96.00 87 THR A C 1
ATOM 695 O O . THR A 1 87 ? -5.168 -2.040 18.931 1.00 96.00 87 THR A O 1
ATOM 698 N N . ASN A 1 88 ? -5.347 -0.637 17.184 1.00 93.12 88 ASN A N 1
ATOM 699 C CA . ASN A 1 88 ? -6.605 -0.033 17.628 1.00 93.12 88 ASN A CA 1
ATOM 700 C C . ASN A 1 88 ? -7.715 -1.080 17.828 1.00 93.12 88 ASN A C 1
ATOM 702 O O . ASN A 1 88 ? -8.451 -1.025 18.807 1.00 93.12 88 ASN A O 1
ATOM 706 N N . LEU A 1 89 ? -7.822 -2.065 16.929 1.00 92.88 89 LEU A N 1
ATOM 707 C CA . LEU A 1 89 ? -8.820 -3.131 17.048 1.00 92.88 89 LEU A CA 1
ATOM 708 C C . LEU A 1 89 ? -8.583 -4.019 18.280 1.00 92.88 89 LEU A C 1
ATOM 710 O O . LEU A 1 89 ? -9.541 -4.447 18.926 1.00 92.88 89 LEU A O 1
ATOM 714 N N . LEU A 1 90 ? -7.322 -4.306 18.609 1.00 94.19 90 LEU A N 1
ATOM 715 C CA . LEU A 1 90 ? -6.960 -5.065 19.807 1.00 94.19 90 LEU A CA 1
ATOM 716 C C . LEU A 1 90 ? -7.228 -4.263 21.085 1.00 94.19 90 LEU A C 1
ATOM 718 O O . LEU A 1 90 ? -7.754 -4.826 22.049 1.00 94.19 90 LEU A O 1
ATOM 722 N N . ASP A 1 91 ? -6.924 -2.967 21.081 1.00 93.88 91 ASP A N 1
ATOM 723 C CA . ASP A 1 91 ? -7.191 -2.069 22.205 1.00 93.88 91 ASP A CA 1
ATOM 724 C C . ASP A 1 91 ? -8.698 -1.970 22.478 1.00 93.88 91 ASP A C 1
ATOM 726 O O . ASP A 1 91 ? -9.137 -2.191 23.612 1.00 93.88 91 ASP A O 1
ATOM 730 N N . ASP A 1 92 ? -9.507 -1.767 21.434 1.00 92.31 92 ASP A N 1
ATOM 731 C CA . ASP A 1 92 ? -10.968 -1.742 21.526 1.00 92.31 92 ASP A CA 1
ATOM 732 C C . ASP A 1 92 ? -11.515 -3.061 22.083 1.00 92.31 92 ASP A C 1
ATOM 734 O O . ASP A 1 92 ? -12.329 -3.058 23.013 1.00 92.31 92 ASP A O 1
ATOM 738 N N . TRP A 1 93 ? -11.039 -4.201 21.574 1.00 90.94 93 TRP A N 1
ATOM 739 C CA . TRP A 1 93 ? -11.452 -5.517 22.064 1.00 90.94 93 TRP A CA 1
ATOM 740 C C . TRP A 1 93 ? -11.092 -5.725 23.540 1.00 90.94 93 TRP A C 1
ATOM 742 O O . TRP A 1 93 ? -11.923 -6.195 24.325 1.00 90.94 93 TRP A O 1
ATOM 752 N N . SER A 1 94 ? -9.885 -5.323 23.944 1.00 89.38 94 SER A N 1
ATOM 753 C CA . SER A 1 94 ? -9.451 -5.406 25.338 1.00 89.38 94 SER A CA 1
ATOM 754 C C . SER A 1 94 ? -10.333 -4.543 26.249 1.00 89.38 94 SER A C 1
ATOM 756 O O . SER A 1 94 ? -10.748 -4.997 27.318 1.00 89.38 94 SER A O 1
ATOM 758 N N . SER A 1 95 ? -10.719 -3.345 25.800 1.00 87.31 95 SER A N 1
ATOM 759 C CA . SER A 1 95 ? -11.586 -2.440 26.556 1.00 87.31 95 SER A CA 1
ATOM 760 C C . SER A 1 95 ? -12.990 -3.020 26.758 1.00 87.31 95 SER A C 1
ATOM 762 O O . SER A 1 95 ? -13.510 -2.977 27.872 1.00 87.31 95 SER A O 1
ATOM 764 N N . GLN A 1 96 ? -13.567 -3.647 25.725 1.00 84.75 96 GLN A N 1
ATOM 765 C CA . GLN A 1 96 ? -14.875 -4.305 25.795 1.00 84.75 96 GLN A CA 1
ATOM 766 C C . GLN A 1 96 ? -14.851 -5.527 26.715 1.00 84.75 96 GLN A C 1
ATOM 768 O O . GLN A 1 96 ? -15.801 -5.758 27.459 1.00 84.75 96 GLN A O 1
ATOM 773 N N . SER A 1 97 ? -13.762 -6.303 26.695 1.00 80.62 97 SER A N 1
ATOM 774 C CA . SER A 1 97 ? -13.625 -7.498 27.537 1.00 80.62 97 SER A CA 1
ATOM 775 C C . SER A 1 97 ? -13.568 -7.184 29.038 1.00 80.62 97 SER A C 1
ATOM 777 O O . SER A 1 97 ? -13.939 -8.022 29.857 1.00 80.62 97 SER A O 1
ATOM 779 N N . ASN A 1 98 ? -13.150 -5.964 29.389 1.00 76.38 98 ASN A N 1
ATOM 780 C CA . ASN A 1 98 ? -13.016 -5.486 30.764 1.00 76.38 98 ASN A CA 1
ATOM 781 C C . ASN A 1 98 ? -14.257 -4.734 31.274 1.00 76.38 98 ASN A C 1
ATOM 783 O O . ASN A 1 98 ? -14.229 -4.185 32.377 1.00 76.38 98 ASN A O 1
ATOM 787 N N . GLN A 1 99 ? -15.345 -4.695 30.499 1.00 73.38 99 GLN A N 1
ATOM 788 C CA . GLN A 1 99 ? -16.621 -4.142 30.947 1.00 73.38 99 GLN A CA 1
ATOM 789 C C . GLN A 1 99 ? -17.541 -5.270 31.426 1.00 73.38 99 GLN A C 1
ATOM 791 O O . GLN A 1 99 ? -17.753 -6.267 30.734 1.00 73.38 99 GLN A O 1
ATOM 796 N N . CYS A 1 100 ? -18.093 -5.121 32.634 1.00 77.69 100 CYS A N 1
ATOM 797 C CA . CYS A 1 100 ? -19.184 -5.976 33.095 1.00 77.69 100 CYS A CA 1
ATOM 798 C C . CYS A 1 100 ? -20.379 -5.836 32.138 1.00 77.69 100 CYS A C 1
ATOM 800 O O . CYS A 1 100 ? -20.667 -4.730 31.681 1.00 77.69 100 CYS A O 1
ATOM 802 N N . LYS A 1 101 ? -21.066 -6.946 31.850 1.00 60.34 101 LYS A N 1
ATOM 803 C CA . LYS A 1 101 ? -22.341 -6.922 31.118 1.00 60.34 101 LYS A CA 1
ATOM 804 C C . LYS A 1 101 ? -23.459 -6.289 31.934 1.00 60.34 101 LYS A C 1
ATOM 806 O O . LYS A 1 101 ? -23.480 -6.528 33.162 1.00 60.34 101 LYS A O 1
#

Sequence (101 aa):
MEPHFLNKSDYDQMVQSGA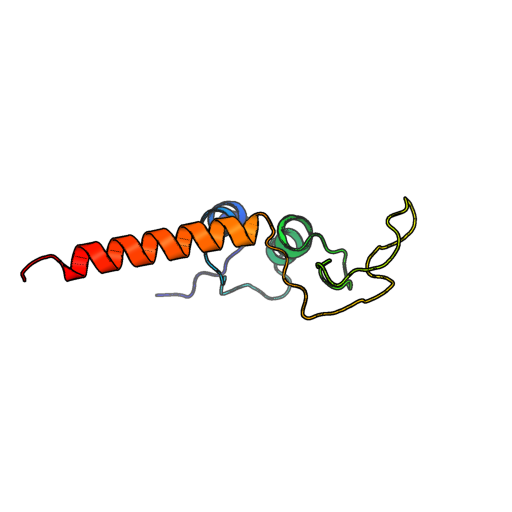AFGRQFHKDDPVLDMVDEKILKRGRNRAAPGAWCSGWKGWWMDPCSQWGDANILKPGPQAKKFDESITNLLDDWSSQSNQCK

Foldseek 3Di:
DPDDADAPVCLVVVLQVLDPDDDDHDVPGCSVVVCCCPVQVHDPPDHRDAPQQCADDDPPDDSNVHGHDPPDHDDDPSNVSNVVVVVVVVVVVVVVVPDDD